Protein AF-A0A973GCE1-F1 (afdb_monomer_lite)

Secondary structure (DSSP, 8-state):
--TTTS---HHHHHHHHHH---TTSPPSSGGG---HHHHHHTTSTTPPSS--TTS---EEEESS-HHHHHHHHS--TT--EEEEEETTEEEEE--

pLDDT: mean 93.24, std 4.98, range [69.12, 98.19]

Sequence (95 aa):
SDAPVAPLDPWAAIDAAVTRTRDDREPWHPEQRVDLDVALAASVDDVPIGLQVGGRADLAVLDEHPGERLAATGSVRGLPVAGTLLGGRWTHRTW

Radius of gyration: 14.54 Å; chains: 1; bounding box: 29×28×39 Å

Foldseek 3Di:
DPPPVPPDDLQVQLFCQALCDDDPDDRDPNVRRDDSLVSVCVSPVNQDDDDDVVGFPWDFAWPDDQVVCCVVPVGSPPGDTQFTDGSNHTPDHPD

Structure (mmCIF, N/CA/C/O backbone):
data_AF-A0A973GCE1-F1
#
_entry.id   AF-A0A973GCE1-F1
#
loop_
_atom_site.group_PDB
_atom_site.id
_atom_site.type_symbol
_atom_site.label_atom_id
_atom_site.label_alt_id
_atom_site.label_comp_id
_atom_site.label_asym_id
_atom_site.label_entity_id
_atom_site.label_seq_id
_atom_site.pdbx_PDB_ins_code
_atom_site.Cartn_x
_atom_site.Cartn_y
_atom_site.Cartn_z
_atom_site.occupancy
_atom_site.B_iso_or_equiv
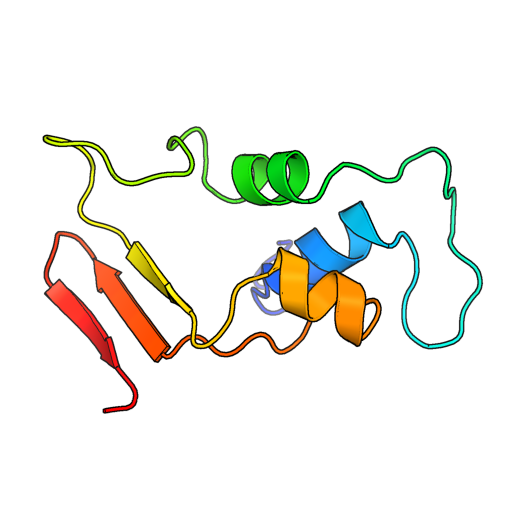_atom_site.auth_seq_id
_atom_site.auth_comp_id
_atom_site.auth_asym_id
_atom_site.auth_atom_id
_atom_site.pdbx_PDB_model_num
ATOM 1 N N . SER A 1 1 ? -6.747 4.038 -8.390 1.00 69.12 1 SER A N 1
ATOM 2 C CA . SER A 1 1 ? -7.225 2.641 -8.393 1.00 69.12 1 SER A CA 1
ATOM 3 C C . SER A 1 1 ? -8.184 2.334 -9.535 1.00 69.12 1 SER A C 1
ATOM 5 O O . SER A 1 1 ? -8.332 1.165 -9.843 1.00 69.12 1 SER A O 1
ATOM 7 N N . ASP A 1 2 ? -8.840 3.331 -10.146 1.00 81.19 2 ASP A N 1
ATOM 8 C CA . ASP A 1 2 ? -9.886 3.127 -11.167 1.00 81.19 2 ASP A CA 1
ATOM 9 C C . ASP A 1 2 ? -10.993 2.150 -10.728 1.00 81.19 2 ASP A C 1
ATOM 11 O O . ASP A 1 2 ? -11.681 1.533 -11.533 1.00 81.19 2 ASP A O 1
ATOM 15 N N . ALA A 1 3 ? -11.172 1.984 -9.416 1.00 80.75 3 ALA A N 1
ATOM 16 C CA . ALA A 1 3 ? -12.261 1.192 -8.882 1.00 80.75 3 ALA A CA 1
ATOM 17 C C . ALA A 1 3 ? -13.588 1.930 -9.144 1.00 80.75 3 ALA A C 1
ATOM 19 O O . ALA A 1 3 ? -13.653 3.144 -8.932 1.00 80.75 3 ALA A O 1
ATOM 20 N N . PRO A 1 4 ? -14.650 1.228 -9.578 1.00 86.06 4 PRO A N 1
ATOM 21 C CA . PRO A 1 4 ? -14.767 -0.232 -9.646 1.00 86.06 4 PRO A CA 1
ATOM 22 C C . PRO A 1 4 ? -14.390 -0.867 -11.001 1.00 86.06 4 PRO A C 1
ATOM 24 O O . PRO A 1 4 ? -14.575 -2.073 -11.146 1.00 86.06 4 PRO A O 1
ATOM 27 N N . VAL A 1 5 ? -13.893 -0.107 -11.989 1.00 89.38 5 VAL A N 1
ATOM 28 C CA . VAL A 1 5 ? -13.472 -0.642 -13.306 1.00 89.38 5 VAL A CA 1
ATOM 29 C C . VAL A 1 5 ? -12.379 -1.704 -13.139 1.00 89.38 5 VAL A C 1
ATOM 31 O O . VAL A 1 5 ? -12.428 -2.745 -13.793 1.00 89.38 5 VAL A O 1
ATOM 34 N N . ALA A 1 6 ? -11.443 -1.481 -12.212 1.00 82.25 6 ALA A N 1
ATOM 35 C CA . ALA A 1 6 ? -10.489 -2.480 -11.741 1.00 82.25 6 ALA A CA 1
ATOM 36 C C . ALA A 1 6 ? -10.670 -2.760 -10.235 1.00 82.25 6 ALA A C 1
ATOM 38 O O . ALA A 1 6 ? -11.028 -1.850 -9.478 1.00 82.25 6 ALA A O 1
ATOM 39 N N . PRO A 1 7 ? -10.404 -3.996 -9.761 1.00 85.38 7 PRO A N 1
ATOM 40 C CA . PRO A 1 7 ? -10.345 -4.281 -8.332 1.00 85.38 7 PRO A CA 1
ATOM 41 C C . PRO A 1 7 ? -9.345 -3.366 -7.620 1.00 85.38 7 PRO A C 1
ATOM 43 O O . PRO A 1 7 ? -8.271 -3.068 -8.147 1.00 85.38 7 PRO A O 1
ATOM 46 N N . LEU A 1 8 ? -9.684 -2.943 -6.403 1.00 85.00 8 LEU A N 1
ATOM 47 C CA . LEU A 1 8 ? -8.769 -2.173 -5.570 1.00 85.00 8 LEU A CA 1
ATOM 48 C C . LEU A 1 8 ? -7.643 -3.086 -5.064 1.00 85.00 8 LEU A C 1
ATOM 50 O O . LEU A 1 8 ? -7.842 -3.854 -4.128 1.00 85.00 8 LEU A O 1
ATOM 54 N N . ASP A 1 9 ? -6.468 -2.970 -5.680 1.00 89.38 9 ASP A N 1
ATOM 55 C CA . ASP A 1 9 ? -5.235 -3.641 -5.262 1.00 89.38 9 ASP A CA 1
ATOM 56 C C . ASP A 1 9 ? -4.089 -2.614 -5.159 1.00 89.38 9 ASP A C 1
ATOM 58 O O . ASP A 1 9 ? -3.470 -2.263 -6.173 1.00 89.38 9 ASP A O 1
ATOM 62 N N . PRO A 1 10 ? -3.808 -2.091 -3.950 1.00 90.62 10 PRO A N 1
ATOM 63 C CA . PRO A 1 10 ? -2.705 -1.160 -3.729 1.00 90.62 10 PRO A CA 1
ATOM 64 C C . PRO A 1 10 ? -1.338 -1.758 -4.078 1.00 90.62 10 PRO A C 1
ATOM 66 O O . PRO A 1 10 ? -0.490 -1.056 -4.630 1.00 90.62 10 PRO A O 1
ATOM 69 N N . TRP A 1 11 ? -1.127 -3.056 -3.828 1.00 94.06 11 TRP A N 1
ATOM 70 C CA . TRP A 1 11 ? 0.155 -3.702 -4.102 1.00 94.06 11 TRP A CA 1
ATOM 71 C C . TRP A 1 11 ? 0.462 -3.732 -5.590 1.00 94.06 11 TRP A C 1
ATOM 73 O O . TRP A 1 11 ? 1.602 -3.491 -5.972 1.00 94.06 11 TRP A O 1
ATOM 83 N N . ALA A 1 12 ? -0.539 -3.948 -6.446 1.00 93.62 12 ALA A N 1
ATOM 84 C CA . ALA A 1 12 ? -0.345 -3.872 -7.891 1.00 93.62 12 ALA A CA 1
ATOM 85 C C . ALA A 1 12 ? 0.095 -2.475 -8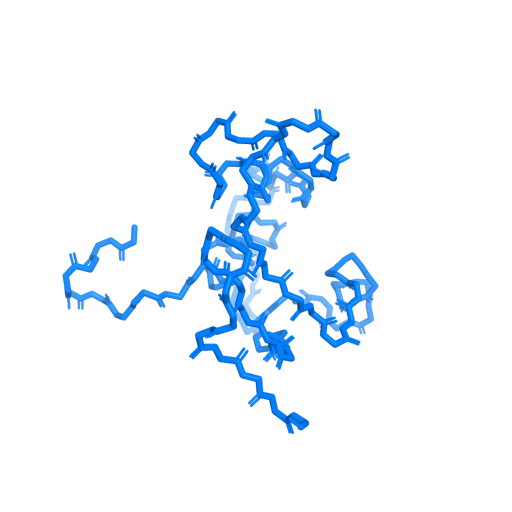.364 1.00 93.62 12 ALA A C 1
ATOM 87 O O . ALA A 1 12 ? 0.906 -2.380 -9.289 1.00 93.62 12 ALA A O 1
ATOM 88 N N . ALA A 1 13 ? -0.424 -1.406 -7.749 1.00 92.81 13 ALA A N 1
ATOM 89 C CA . ALA A 1 13 ? -0.050 -0.032 -8.082 1.00 92.81 13 ALA A CA 1
ATOM 90 C C . ALA A 1 13 ? 1.368 0.310 -7.595 1.00 92.81 13 ALA A C 1
ATOM 92 O O . ALA A 1 13 ? 2.167 0.837 -8.371 1.00 92.81 13 ALA A O 1
ATOM 93 N N . ILE A 1 14 ? 1.697 -0.049 -6.350 1.00 96.06 14 ILE A N 1
ATOM 94 C CA . ILE A 1 14 ? 3.033 0.141 -5.762 1.00 96.06 14 ILE A CA 1
ATOM 95 C C . ILE A 1 14 ? 4.080 -0.646 -6.560 1.00 96.06 14 ILE A C 1
ATOM 97 O O . ILE A 1 14 ? 5.100 -0.095 -6.964 1.00 96.06 14 ILE A O 1
ATOM 101 N N . ASP A 1 15 ? 3.806 -1.915 -6.859 1.00 96.62 15 ASP A N 1
ATOM 102 C CA . ASP A 1 15 ? 4.695 -2.781 -7.631 1.00 96.62 15 ASP A CA 1
ATOM 103 C C . ASP A 1 15 ? 4.979 -2.217 -9.028 1.00 96.62 15 ASP A C 1
ATOM 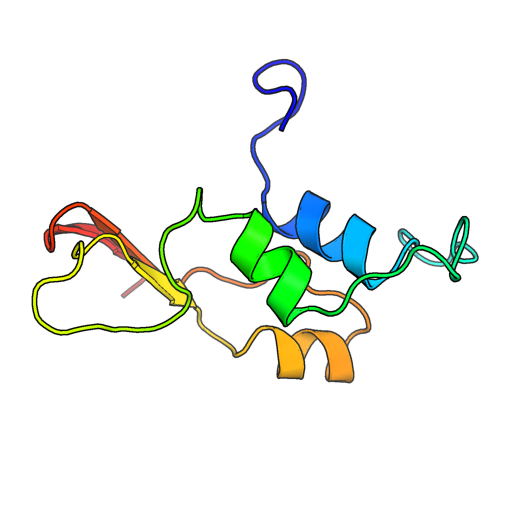105 O O . ASP A 1 15 ? 6.134 -2.152 -9.447 1.00 96.62 15 ASP A O 1
ATOM 109 N N . ALA A 1 16 ? 3.950 -1.729 -9.726 1.00 95.38 16 ALA A N 1
ATOM 110 C CA . ALA A 1 16 ? 4.121 -1.098 -11.030 1.00 95.38 16 ALA A CA 1
ATOM 111 C C . ALA A 1 16 ? 4.962 0.189 -10.952 1.00 95.38 16 ALA A C 1
ATOM 113 O O . ALA A 1 16 ? 5.730 0.468 -11.873 1.00 95.38 16 ALA A O 1
ATOM 114 N N . ALA A 1 17 ? 4.839 0.962 -9.870 1.00 96.62 17 ALA A N 1
ATOM 115 C CA . ALA A 1 17 ? 5.591 2.199 -9.669 1.00 96.62 17 ALA A CA 1
ATOM 116 C C . ALA A 1 17 ? 7.083 1.936 -9.392 1.00 96.62 17 ALA A C 1
ATOM 118 O O . ALA A 1 17 ? 7.945 2.626 -9.936 1.00 96.62 17 ALA A O 1
ATOM 119 N N . VAL A 1 18 ? 7.386 0.909 -8.595 1.00 97.81 18 VAL A N 1
ATOM 120 C CA . VAL A 1 18 ? 8.753 0.597 -8.148 1.00 97.81 18 VAL A CA 1
ATOM 121 C C . VAL A 1 18 ? 9.515 -0.258 -9.160 1.00 97.81 18 VAL A C 1
ATOM 123 O O . VAL A 1 18 ? 10.698 -0.038 -9.411 1.00 97.81 18 VAL A O 1
ATOM 126 N N . THR A 1 19 ? 8.854 -1.239 -9.776 1.00 96.75 19 THR A N 1
ATOM 127 C CA . THR A 1 19 ? 9.521 -2.187 -10.683 1.00 96.75 19 THR A CA 1
ATOM 128 C C . THR A 1 19 ? 9.464 -1.725 -12.136 1.00 96.75 19 THR A C 1
ATOM 130 O O . THR A 1 19 ? 10.353 -2.052 -12.932 1.00 96.75 19 THR A O 1
ATOM 133 N N . ARG A 1 20 ? 8.432 -0.945 -12.496 1.00 96.44 20 ARG A N 1
ATOM 134 C CA . ARG A 1 20 ? 8.107 -0.545 -13.874 1.00 96.44 20 ARG A CA 1
ATOM 135 C C . ARG A 1 20 ? 7.994 -1.730 -14.838 1.00 96.44 20 ARG A C 1
ATOM 137 O O . ARG A 1 20 ? 8.060 -1.541 -16.046 1.00 96.44 20 ARG A O 1
ATOM 144 N N . THR A 1 21 ? 7.792 -2.943 -14.331 1.00 94.62 21 THR A N 1
ATOM 145 C CA . THR A 1 21 ? 7.603 -4.155 -15.129 1.00 94.62 21 THR A CA 1
ATOM 146 C C . THR A 1 21 ? 6.403 -4.954 -14.622 1.00 94.62 21 THR A C 1
ATOM 148 O O . THR A 1 21 ? 5.774 -4.610 -13.624 1.00 94.62 21 THR A O 1
ATOM 151 N N . ARG A 1 22 ? 6.022 -5.991 -15.362 1.00 87.81 22 ARG A N 1
ATOM 152 C CA . ARG A 1 22 ? 5.079 -7.007 -14.915 1.00 87.81 22 ARG A CA 1
ATOM 153 C C . ARG A 1 22 ? 5.426 -8.324 -15.596 1.00 87.81 22 ARG A C 1
ATOM 155 O O . ARG A 1 22 ? 5.493 -8.369 -16.829 1.00 87.81 22 ARG A O 1
ATOM 162 N N . ASP A 1 23 ? 5.535 -9.361 -14.771 1.00 84.56 23 ASP A N 1
ATOM 163 C CA . ASP A 1 23 ? 6.005 -10.694 -15.152 1.00 84.56 23 ASP A CA 1
ATOM 164 C C . ASP A 1 23 ? 7.430 -10.603 -15.740 1.00 84.56 23 ASP A C 1
ATOM 166 O O . ASP A 1 23 ? 8.193 -9.713 -15.365 1.00 84.56 23 ASP A O 1
ATOM 170 N N . ASP A 1 24 ? 7.792 -11.467 -16.686 1.00 84.56 24 ASP A N 1
ATOM 171 C CA . ASP A 1 24 ? 9.140 -11.516 -17.280 1.00 84.56 24 ASP A CA 1
ATOM 172 C C . ASP A 1 24 ? 9.399 -10.434 -18.351 1.00 84.56 24 ASP A C 1
ATOM 174 O O . ASP A 1 24 ? 10.259 -10.587 -19.220 1.00 84.56 24 ASP A O 1
ATOM 178 N N . ARG A 1 25 ? 8.617 -9.348 -18.360 1.00 91.62 25 ARG A N 1
ATOM 179 C CA . ARG A 1 25 ? 8.781 -8.278 -19.354 1.00 91.62 25 ARG A CA 1
ATOM 180 C C . ARG A 1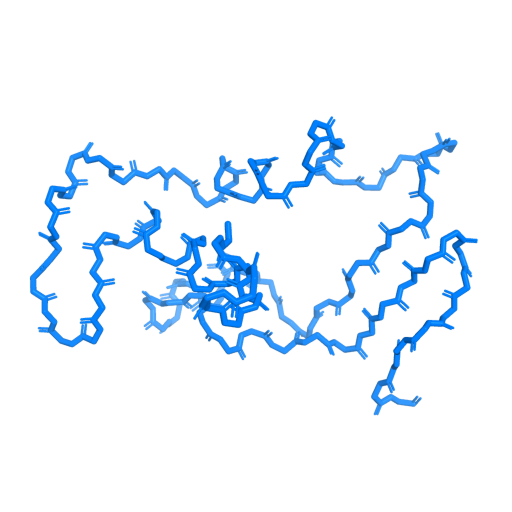 25 ? 9.927 -7.344 -18.979 1.00 91.62 25 ARG A C 1
ATOM 182 O O . ARG A 1 25 ? 10.241 -7.144 -17.808 1.00 91.62 25 ARG A O 1
ATOM 189 N N . GLU A 1 26 ? 10.510 -6.708 -19.988 1.00 94.19 26 GLU A N 1
ATOM 190 C CA . GLU A 1 26 ? 11.455 -5.619 -19.750 1.00 94.19 26 GLU A CA 1
ATOM 191 C C . GLU A 1 26 ? 10.723 -4.430 -19.095 1.00 94.19 26 GLU A C 1
ATOM 193 O O . GLU A 1 26 ? 9.586 -4.123 -19.488 1.00 94.19 26 GLU A O 1
ATOM 198 N N . PRO A 1 27 ? 11.333 -3.744 -18.111 1.00 95.94 27 PRO A N 1
ATOM 199 C CA . PRO A 1 27 ? 10.761 -2.546 -17.521 1.00 95.94 27 PRO A CA 1
ATOM 200 C C . PRO A 1 27 ? 10.447 -1.462 -18.556 1.00 95.94 27 PRO A C 1
ATOM 202 O O . PRO A 1 27 ? 11.267 -1.101 -19.398 1.00 95.94 27 PRO A O 1
ATOM 205 N N . TRP A 1 28 ? 9.252 -0.889 -18.456 1.00 95.88 28 TRP A N 1
ATOM 206 C CA . TRP A 1 28 ? 8.796 0.208 -19.296 1.00 95.88 28 TRP A CA 1
ATOM 207 C C . TRP A 1 28 ? 9.118 1.556 -18.641 1.00 95.88 28 TRP A C 1
ATOM 209 O O . TRP A 1 28 ? 8.547 1.894 -17.604 1.00 95.88 28 TRP A O 1
ATOM 219 N N . HIS A 1 29 ? 10.005 2.347 -19.249 1.00 97.12 29 HIS A N 1
ATOM 220 C CA . HIS A 1 29 ? 10.586 3.557 -18.642 1.00 97.12 29 HIS A CA 1
ATOM 221 C C . HIS A 1 29 ? 11.174 3.282 -17.244 1.00 97.12 29 HIS A C 1
ATOM 223 O O . HIS A 1 29 ? 10.620 3.745 -16.240 1.00 97.12 29 HIS A O 1
ATOM 229 N N . PRO A 1 30 ? 12.260 2.487 -17.142 1.00 96.12 30 PRO A N 1
ATOM 230 C CA . PRO A 1 30 ? 12.928 2.214 -15.866 1.00 96.12 30 PRO A CA 1
ATOM 231 C C . PRO A 1 30 ? 13.427 3.484 -15.162 1.00 96.12 30 PRO A C 1
ATOM 233 O O . PRO A 1 30 ? 13.504 3.513 -13.938 1.00 96.12 30 PRO A O 1
ATOM 236 N N . GLU A 1 31 ? 13.710 4.550 -15.906 1.00 97.81 31 GLU A N 1
ATOM 237 C CA . GLU A 1 31 ? 14.074 5.868 -15.384 1.00 97.81 31 GLU A CA 1
ATOM 238 C C . GLU A 1 31 ? 12.950 6.553 -14.587 1.00 97.81 31 GLU A C 1
ATOM 240 O O . GLU A 1 31 ? 13.210 7.503 -13.857 1.00 97.81 31 GLU A O 1
ATOM 245 N N . GLN A 1 32 ? 11.707 6.074 -14.709 1.00 97.31 32 GLN A N 1
ATOM 246 C CA . GLN A 1 32 ? 10.541 6.566 -13.967 1.00 97.31 32 GLN A CA 1
ATOM 247 C C . GLN A 1 32 ? 10.203 5.705 -12.741 1.00 97.31 32 GLN A C 1
ATOM 249 O O . GLN A 1 32 ? 9.126 5.862 -12.162 1.00 97.31 32 GLN A O 1
ATOM 254 N N . ARG A 1 33 ? 11.078 4.767 -12.357 1.00 97.62 33 ARG A N 1
ATOM 255 C CA . ARG A 1 33 ? 10.935 4.044 -11.089 1.00 97.62 33 ARG A CA 1
ATOM 256 C C . ARG A 1 33 ? 10.967 5.032 -9.931 1.00 97.62 33 ARG A C 1
ATOM 258 O O . ARG A 1 33 ? 11.777 5.955 -9.920 1.00 97.62 33 ARG A O 1
ATOM 265 N N . VAL A 1 34 ? 10.103 4.804 -8.952 1.00 97.44 34 VAL A N 1
ATOM 266 C CA . VAL A 1 34 ? 10.151 5.512 -7.671 1.00 97.44 34 VAL A CA 1
ATOM 267 C C . VAL A 1 34 ? 10.608 4.569 -6.569 1.00 97.44 34 VAL A C 1
ATOM 269 O O . VAL A 1 34 ? 10.392 3.358 -6.652 1.00 97.44 34 VAL A O 1
ATOM 272 N N . ASP A 1 35 ? 11.221 5.133 -5.532 1.00 97.12 35 ASP A N 1
ATOM 273 C CA . ASP A 1 35 ? 11.606 4.375 -4.347 1.00 97.12 35 ASP A CA 1
ATOM 274 C C . ASP A 1 35 ? 10.373 3.767 -3.671 1.00 97.12 35 ASP A C 1
ATOM 276 O O . ASP A 1 35 ? 9.282 4.348 -3.675 1.00 97.12 35 ASP A O 1
ATOM 280 N N . LEU A 1 36 ? 10.550 2.597 -3.053 1.00 96.94 36 LEU A N 1
ATOM 281 C CA . LEU A 1 36 ? 9.460 1.888 -2.383 1.00 96.94 36 LEU A CA 1
ATOM 282 C C . LEU A 1 36 ? 8.790 2.751 -1.306 1.00 96.94 36 LEU A C 1
ATOM 284 O O . LEU A 1 36 ? 7.565 2.794 -1.240 1.00 96.94 36 LEU A O 1
ATOM 288 N N . ASP A 1 37 ? 9.577 3.486 -0.521 1.00 94.94 37 ASP A N 1
ATOM 289 C CA . ASP A 1 37 ? 9.057 4.369 0.527 1.00 94.94 37 ASP A CA 1
ATOM 290 C C . ASP A 1 37 ? 8.212 5.511 -0.051 1.00 94.94 37 ASP A C 1
ATOM 292 O O . ASP A 1 37 ? 7.182 5.872 0.519 1.00 94.94 37 ASP A O 1
ATOM 296 N N . VAL A 1 38 ? 8.590 6.036 -1.222 1.00 95.50 38 VAL A N 1
ATOM 297 C CA . VAL A 1 38 ? 7.814 7.061 -1.937 1.00 95.50 38 VAL A CA 1
ATOM 298 C C . VAL A 1 38 ? 6.496 6.476 -2.443 1.00 95.50 38 VAL A C 1
ATOM 300 O O . VAL A 1 38 ? 5.446 7.095 -2.278 1.00 95.50 38 VAL A O 1
ATOM 303 N N . ALA A 1 39 ? 6.522 5.271 -3.018 1.00 95.81 39 ALA A N 1
ATOM 304 C CA . ALA A 1 39 ? 5.316 4.594 -3.491 1.00 95.81 39 ALA A CA 1
ATOM 305 C C . ALA A 1 39 ? 4.349 4.240 -2.342 1.00 95.81 39 ALA A C 1
ATOM 307 O O . ALA A 1 39 ? 3.132 4.390 -2.487 1.00 95.81 39 ALA A O 1
ATOM 308 N N . LEU A 1 40 ? 4.882 3.811 -1.193 1.00 94.31 40 LEU A N 1
ATOM 309 C CA . LEU A 1 40 ? 4.107 3.554 0.021 1.00 94.31 40 LEU A CA 1
ATOM 310 C C . LEU A 1 40 ? 3.489 4.844 0.566 1.00 94.31 40 LEU A C 1
ATOM 312 O O . LEU A 1 40 ? 2.285 4.877 0.808 1.00 94.31 40 LEU A O 1
ATOM 316 N N . ALA A 1 41 ? 4.276 5.916 0.696 1.00 93.50 41 ALA A N 1
ATOM 317 C CA . ALA A 1 41 ? 3.792 7.214 1.166 1.00 93.50 41 ALA A CA 1
ATOM 318 C C . ALA A 1 41 ? 2.694 7.796 0.259 1.00 93.50 41 ALA A C 1
ATOM 320 O O . ALA A 1 41 ? 1.706 8.338 0.748 1.00 93.50 41 ALA A O 1
ATOM 321 N N . ALA A 1 42 ? 2.808 7.618 -1.059 1.00 92.62 42 ALA A N 1
ATOM 322 C CA . ALA A 1 42 ? 1.774 8.025 -2.011 1.00 92.62 42 ALA A CA 1
ATOM 323 C C . ALA A 1 42 ? 0.476 7.196 -1.911 1.00 92.62 42 ALA A C 1
ATOM 325 O O . ALA A 1 42 ? -0.543 7.589 -2.472 1.00 92.62 42 ALA A O 1
ATOM 326 N N . SER A 1 43 ? 0.500 6.054 -1.215 1.00 91.31 43 SER A N 1
ATOM 327 C CA . SER A 1 43 ? -0.634 5.126 -1.092 1.00 91.31 43 SER A CA 1
ATOM 328 C C . SER A 1 43 ? -1.424 5.282 0.215 1.00 91.31 43 SER A C 1
ATOM 330 O O . SER A 1 43 ? -2.292 4.457 0.498 1.00 91.31 43 SER A O 1
ATOM 332 N N . VAL A 1 44 ? -1.130 6.309 1.021 1.00 90.44 44 VAL A N 1
ATOM 333 C CA . VAL A 1 44 ? -1.746 6.530 2.344 1.00 90.44 44 VAL A CA 1
ATOM 334 C C . VAL A 1 44 ? -2.347 7.934 2.527 1.00 90.44 44 VAL A C 1
ATOM 336 O O . VAL A 1 44 ? -2.571 8.348 3.659 1.00 90.44 44 VAL A O 1
ATOM 339 N N . ASP A 1 45 ? -2.649 8.654 1.439 1.00 84.00 45 ASP A N 1
ATOM 340 C CA . ASP A 1 45 ? -3.360 9.951 1.440 1.00 84.00 45 ASP A CA 1
ATOM 341 C C . ASP A 1 45 ? -2.825 10.959 2.486 1.00 84.00 45 ASP A C 1
ATOM 343 O O . ASP A 1 45 ? -3.536 11.361 3.409 1.00 84.00 45 ASP A O 1
ATOM 347 N N . ASP A 1 46 ? -1.546 11.335 2.365 1.00 82.56 46 ASP A N 1
ATOM 348 C CA . ASP A 1 46 ? -0.817 12.264 3.256 1.00 82.56 46 ASP A CA 1
ATOM 349 C C . ASP A 1 46 ? -0.695 11.828 4.732 1.00 82.56 46 ASP A C 1
ATOM 351 O O . ASP A 1 46 ? -0.134 12.556 5.558 1.00 82.56 46 ASP A O 1
ATOM 355 N N . VAL A 1 47 ? -1.164 10.630 5.096 1.00 87.88 47 VAL A N 1
ATOM 356 C CA . VAL A 1 47 ? -0.904 10.061 6.422 1.00 87.88 47 VAL A CA 1
ATOM 357 C C . VAL A 1 47 ? 0.572 9.653 6.497 1.00 87.88 47 VAL A C 1
ATOM 359 O O . VAL A 1 47 ? 1.036 8.900 5.642 1.00 87.88 47 VAL A O 1
ATOM 362 N N . PRO A 1 48 ? 1.339 10.104 7.506 1.00 86.25 48 PRO A N 1
ATOM 363 C CA . PRO A 1 48 ? 2.735 9.711 7.633 1.00 86.25 48 PRO A CA 1
ATOM 364 C C . PRO A 1 48 ? 2.893 8.191 7.699 1.00 86.25 48 PRO A C 1
ATOM 366 O O . PRO A 1 48 ? 2.217 7.518 8.479 1.00 86.25 48 PRO A O 1
ATOM 369 N N . ILE A 1 49 ? 3.831 7.656 6.918 1.00 87.12 49 ILE A N 1
ATOM 370 C CA . ILE A 1 49 ? 4.276 6.272 7.077 1.00 87.12 49 ILE A CA 1
ATOM 371 C C . ILE A 1 49 ? 4.976 6.164 8.436 1.00 87.12 49 ILE A C 1
ATOM 373 O O . ILE A 1 49 ? 5.992 6.813 8.684 1.00 87.12 49 ILE A O 1
ATOM 377 N N . GLY A 1 50 ? 4.412 5.344 9.321 1.00 88.19 50 GLY A N 1
ATOM 378 C CA . GLY A 1 50 ? 4.936 5.098 10.661 1.00 88.19 50 GLY A CA 1
ATOM 379 C C . GLY A 1 50 ? 3.911 5.347 11.765 1.00 88.19 50 GLY A C 1
ATOM 380 O O . GLY A 1 50 ? 2.934 6.075 11.607 1.00 88.19 50 GLY A O 1
ATOM 381 N N . LEU A 1 51 ? 4.138 4.717 12.916 1.00 91.38 51 LEU A N 1
ATOM 382 C CA . LEU A 1 51 ? 3.272 4.877 14.081 1.00 91.38 51 LEU A CA 1
ATOM 383 C C . LEU A 1 51 ? 3.623 6.161 14.834 1.00 91.38 51 LEU A C 1
ATOM 385 O O . LEU A 1 51 ? 4.787 6.413 15.145 1.00 91.38 51 LEU A O 1
ATOM 389 N N . GLN A 1 52 ? 2.603 6.942 15.182 1.00 92.75 52 GLN A N 1
ATOM 390 C CA . GLN A 1 52 ? 2.750 8.168 15.963 1.00 92.75 52 GLN A CA 1
ATOM 391 C C . GLN A 1 52 ? 1.707 8.222 17.079 1.00 92.75 52 GLN A C 1
ATOM 393 O O . GLN A 1 52 ? 0.529 7.925 16.869 1.00 92.75 52 GLN A O 1
ATOM 398 N N . VAL A 1 53 ? 2.129 8.626 18.280 1.00 94.69 53 VAL A N 1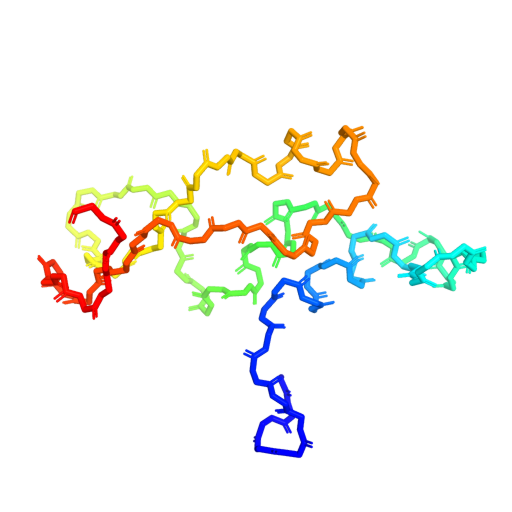
ATOM 399 C CA . VAL A 1 53 ? 1.213 8.836 19.410 1.00 94.69 53 VAL A CA 1
ATOM 400 C C . VAL A 1 53 ? 0.240 9.964 19.066 1.00 94.69 53 VAL A C 1
ATOM 402 O O . VAL A 1 53 ? 0.656 11.038 18.644 1.00 94.69 53 VAL A O 1
ATOM 405 N N . GLY A 1 54 ? -1.059 9.714 19.246 1.00 93.75 54 GLY A N 1
ATOM 406 C CA . GLY A 1 54 ? -2.127 10.643 18.859 1.00 93.75 54 GLY A CA 1
ATOM 407 C C . GLY A 1 54 ? -2.526 10.574 17.379 1.00 93.75 54 GLY A C 1
ATOM 408 O O . GLY A 1 54 ? -3.484 11.238 16.990 1.00 93.75 54 GLY A O 1
ATOM 409 N N . GLY A 1 55 ? -1.835 9.765 16.568 1.00 92.25 55 GLY A N 1
ATOM 410 C CA . GLY A 1 55 ? -2.199 9.498 15.178 1.00 92.25 55 GLY A CA 1
ATOM 411 C C . GLY A 1 55 ? -3.436 8.604 15.034 1.00 92.25 55 GLY A C 1
ATOM 412 O O . GLY A 1 55 ? -3.944 8.029 16.001 1.00 92.25 55 GLY A O 1
ATOM 413 N N . ARG A 1 56 ? -3.921 8.468 13.794 1.00 93.00 56 ARG A N 1
ATOM 414 C CA . ARG A 1 56 ? -5.033 7.564 13.464 1.00 93.00 56 ARG A CA 1
ATOM 415 C C . ARG A 1 56 ? -4.623 6.118 13.738 1.00 93.00 56 ARG A C 1
ATOM 417 O O . ARG A 1 56 ? -3.590 5.662 13.262 1.00 93.00 56 ARG A O 1
ATOM 424 N N . ALA A 1 57 ? -5.472 5.375 14.443 1.00 94.56 57 ALA A N 1
ATOM 425 C CA . ALA A 1 57 ? -5.296 3.940 14.667 1.00 94.56 57 ALA A CA 1
ATOM 426 C C . ALA A 1 57 ? -5.868 3.105 13.499 1.00 94.56 57 ALA A C 1
ATOM 428 O O . ALA A 1 57 ? -6.569 2.113 13.719 1.00 94.56 57 ALA A O 1
ATOM 429 N N . ASP A 1 58 ? -5.593 3.546 12.270 1.00 95.19 58 ASP A N 1
ATOM 430 C CA . ASP A 1 58 ? -5.957 2.872 11.025 1.00 95.19 58 ASP A CA 1
ATOM 431 C C . ASP A 1 58 ? -4.703 2.186 10.483 1.00 95.19 58 ASP A C 1
ATOM 433 O O . ASP A 1 58 ? -3.811 2.855 9.968 1.00 95.19 58 ASP A O 1
ATOM 437 N N . LEU A 1 59 ? -4.591 0.871 10.671 1.00 94.75 59 LEU A N 1
ATOM 438 C CA . LEU A 1 59 ? -3.345 0.133 10.447 1.00 94.75 59 LEU A CA 1
ATOM 439 C C . LEU A 1 59 ? -3.576 -1.082 9.551 1.00 94.75 59 LEU A C 1
ATOM 441 O O . LEU A 1 59 ? -4.545 -1.818 9.741 1.00 94.75 59 LEU A O 1
ATOM 445 N N . ALA A 1 60 ? -2.635 -1.332 8.641 1.00 94.19 60 ALA A N 1
ATOM 446 C CA . ALA A 1 60 ? -2.463 -2.618 7.975 1.00 94.19 60 ALA A CA 1
ATOM 447 C C . ALA A 1 60 ? -1.265 -3.340 8.605 1.00 94.19 60 ALA A C 1
ATOM 449 O O . ALA A 1 60 ? -0.160 -2.801 8.642 1.00 94.19 60 ALA A O 1
ATOM 450 N N . VAL A 1 61 ? -1.495 -4.543 9.127 1.00 95.75 61 VAL A N 1
ATOM 451 C CA . VAL A 1 61 ? -0.456 -5.412 9.690 1.00 95.75 61 VAL A CA 1
ATOM 452 C C . VAL A 1 61 ? -0.067 -6.417 8.621 1.00 95.75 61 VAL A C 1
ATOM 454 O O . VAL A 1 61 ? -0.924 -7.140 8.115 1.00 95.75 61 VAL A O 1
ATOM 457 N N . LEU A 1 62 ? 1.212 -6.436 8.270 1.00 95.38 62 LEU A N 1
ATOM 458 C CA . LEU A 1 62 ? 1.762 -7.265 7.203 1.00 95.38 62 LEU A CA 1
ATOM 459 C C . LEU A 1 62 ? 2.512 -8.456 7.799 1.00 95.38 62 LEU A C 1
ATOM 461 O O . LEU A 1 62 ? 3.140 -8.312 8.847 1.00 95.38 62 LEU A O 1
ATOM 465 N N . ASP A 1 63 ? 2.461 -9.608 7.128 1.00 95.25 63 ASP A N 1
ATOM 466 C CA . ASP A 1 63 ? 3.208 -10.802 7.558 1.00 95.25 63 ASP A CA 1
ATOM 467 C C . ASP A 1 63 ? 4.722 -10.673 7.307 1.00 95.25 63 ASP A C 1
ATOM 469 O O . ASP A 1 63 ? 5.527 -11.334 7.960 1.00 95.25 63 ASP A O 1
ATOM 473 N N . GLU A 1 64 ? 5.122 -9.805 6.374 1.00 95.69 64 GLU A N 1
ATOM 474 C CA . GLU A 1 64 ? 6.519 -9.556 6.015 1.00 95.69 64 GLU A CA 1
ATOM 475 C C . GLU A 1 64 ? 6.772 -8.080 5.681 1.00 95.69 64 GLU A C 1
ATOM 477 O O . GLU A 1 64 ? 5.854 -7.323 5.345 1.00 95.69 64 GLU A O 1
ATOM 482 N N . HIS A 1 65 ? 8.038 -7.665 5.743 1.00 95.38 65 HIS A N 1
ATOM 483 C CA . HIS A 1 65 ? 8.429 -6.308 5.386 1.00 95.38 65 HIS A CA 1
ATOM 484 C C . HIS A 1 65 ? 8.450 -6.126 3.850 1.00 95.38 65 HIS A C 1
ATOM 486 O O . HIS A 1 65 ? 9.157 -6.870 3.162 1.00 95.38 65 HIS A O 1
ATOM 492 N N . PRO A 1 66 ? 7.771 -5.110 3.275 1.00 96.19 66 PRO A N 1
ATOM 493 C CA . PRO A 1 66 ? 7.691 -4.930 1.819 1.00 96.19 66 PRO A CA 1
ATOM 494 C C . PRO A 1 66 ? 9.039 -4.821 1.106 1.00 96.19 66 PRO A C 1
ATOM 496 O O . PRO A 1 66 ? 9.211 -5.378 0.023 1.00 96.19 66 PRO A O 1
ATOM 499 N N . GLY A 1 67 ? 10.012 -4.147 1.724 1.00 97.19 67 GLY A N 1
ATOM 500 C CA . GLY A 1 67 ? 11.360 -4.024 1.162 1.00 97.19 67 GLY A CA 1
ATOM 501 C C . GLY A 1 67 ? 12.117 -5.353 1.099 1.00 97.19 67 GLY A C 1
ATOM 502 O O . GLY A 1 67 ? 12.844 -5.595 0.139 1.00 97.19 67 GLY A O 1
ATOM 503 N N . GLU A 1 68 ? 11.912 -6.239 2.078 1.00 97.44 68 GLU A N 1
ATOM 504 C CA . GLU A 1 68 ? 12.557 -7.557 2.097 1.00 97.44 68 GLU A CA 1
ATOM 505 C C . GLU A 1 68 ? 11.961 -8.461 1.016 1.00 97.44 68 GLU A C 1
ATOM 507 O O . GLU A 1 68 ? 12.702 -9.072 0.244 1.00 97.44 68 GLU A O 1
ATOM 512 N N . ARG A 1 69 ? 10.627 -8.464 0.882 1.00 96.62 69 ARG A N 1
ATOM 513 C CA . ARG A 1 69 ? 9.930 -9.176 -0.197 1.00 96.62 69 ARG A CA 1
ATOM 514 C C . ARG A 1 69 ? 10.393 -8.705 -1.574 1.00 96.62 69 ARG A C 1
ATOM 516 O O . ARG A 1 69 ? 10.696 -9.534 -2.436 1.00 96.62 69 ARG A O 1
ATOM 523 N N . LEU A 1 70 ? 10.470 -7.387 -1.775 1.00 96.56 70 LEU A N 1
ATOM 524 C CA . LEU A 1 70 ? 10.925 -6.800 -3.033 1.00 96.56 70 LEU A CA 1
ATOM 525 C C . LEU A 1 70 ? 12.352 -7.244 -3.366 1.00 96.56 70 LEU A C 1
ATOM 527 O O . LEU A 1 70 ? 12.610 -7.649 -4.495 1.00 96.56 70 LEU A O 1
ATOM 531 N N . ALA A 1 71 ? 13.265 -7.215 -2.394 1.00 97.19 71 ALA A N 1
ATOM 532 C CA . ALA A 1 71 ? 14.642 -7.658 -2.595 1.00 97.19 71 ALA A CA 1
ATOM 533 C C . ALA A 1 71 ? 14.738 -9.161 -2.912 1.00 97.19 71 ALA A C 1
ATOM 535 O O . ALA A 1 71 ? 15.544 -9.561 -3.751 1.00 97.19 71 ALA A O 1
ATOM 536 N N . ALA A 1 72 ? 13.915 -9.991 -2.265 1.00 95.81 72 ALA A N 1
ATOM 537 C CA . ALA A 1 72 ? 13.941 -11.442 -2.432 1.00 95.81 72 ALA A CA 1
ATOM 538 C C . ALA A 1 72 ? 13.275 -11.926 -3.730 1.00 95.81 72 ALA A C 1
ATOM 540 O O . ALA A 1 72 ? 13.711 -12.917 -4.313 1.00 95.81 72 ALA A O 1
ATOM 541 N N . THR A 1 73 ? 12.206 -11.259 -4.171 1.00 93.94 73 THR A N 1
ATOM 542 C CA . THR A 1 73 ? 11.337 -11.750 -5.259 1.00 93.94 73 THR A CA 1
ATOM 543 C C . THR A 1 73 ? 11.283 -10.834 -6.478 1.00 93.94 73 THR A C 1
ATOM 545 O O . THR A 1 73 ? 10.758 -11.227 -7.515 1.00 93.94 73 THR A O 1
ATOM 548 N N . GLY A 1 74 ? 11.787 -9.605 -6.365 1.00 94.50 74 GLY A N 1
ATOM 549 C CA . GLY A 1 74 ? 11.627 -8.575 -7.389 1.00 94.50 74 GLY A CA 1
ATOM 550 C C . GLY A 1 74 ? 10.221 -7.970 -7.456 1.00 94.50 74 GLY A C 1
ATOM 551 O O . GLY A 1 74 ? 9.968 -7.172 -8.355 1.00 94.50 74 GLY A O 1
ATOM 552 N N . SER A 1 75 ? 9.312 -8.311 -6.531 1.00 95.25 75 SER A N 1
ATOM 553 C CA . SER A 1 75 ? 7.937 -7.805 -6.514 1.00 95.25 75 SER A CA 1
ATOM 554 C C . SER A 1 75 ? 7.396 -7.606 -5.095 1.00 95.25 75 SER A C 1
ATOM 556 O O . SER A 1 75 ? 7.768 -8.311 -4.160 1.00 95.25 75 SER A O 1
ATOM 558 N N . VAL A 1 76 ? 6.457 -6.670 -4.930 1.00 95.81 76 VAL A N 1
ATOM 559 C CA . VAL A 1 76 ? 5.654 -6.542 -3.694 1.00 95.81 76 VAL A CA 1
ATOM 560 C C . VAL A 1 76 ? 4.244 -7.123 -3.835 1.00 95.81 76 VAL A C 1
ATOM 562 O O . VAL A 1 76 ? 3.455 -7.087 -2.895 1.00 95.81 76 VAL A O 1
ATOM 565 N N . ARG A 1 77 ? 3.891 -7.683 -4.997 1.00 94.12 77 ARG A N 1
ATOM 566 C CA . ARG A 1 77 ? 2.563 -8.273 -5.226 1.00 94.12 77 ARG A CA 1
ATOM 567 C C . ARG A 1 77 ? 2.334 -9.484 -4.342 1.00 94.12 77 ARG A C 1
ATOM 569 O O . ARG A 1 77 ? 3.243 -10.285 -4.147 1.00 94.12 77 ARG A O 1
ATOM 576 N N . GLY A 1 78 ? 1.096 -9.657 -3.884 1.00 91.06 78 GLY A N 1
ATOM 577 C CA . GLY A 1 78 ? 0.700 -10.801 -3.059 1.00 91.06 78 GLY A CA 1
ATOM 578 C C . GLY A 1 78 ? 1.260 -10.766 -1.639 1.00 91.06 78 GLY A C 1
ATOM 579 O O . GLY A 1 78 ? 1.232 -11.797 -0.975 1.00 91.06 78 GLY A O 1
ATOM 580 N N . LEU A 1 79 ? 1.778 -9.615 -1.194 1.00 94.25 79 LEU A N 1
ATOM 581 C CA . LEU A 1 79 ? 2.246 -9.425 0.171 1.00 94.25 79 LEU A CA 1
ATOM 582 C C . LEU A 1 79 ? 1.065 -9.616 1.143 1.00 94.25 79 LEU A C 1
ATOM 584 O O . LEU A 1 79 ? 0.077 -8.873 1.049 1.00 94.25 79 LEU A O 1
ATOM 588 N N . PRO A 1 80 ? 1.118 -10.625 2.030 1.00 92.31 80 PRO A N 1
ATOM 589 C CA . PRO A 1 80 ? -0.018 -10.965 2.874 1.00 92.31 80 PRO A CA 1
ATOM 590 C C . PRO A 1 80 ? -0.307 -9.899 3.938 1.00 92.31 80 PRO A C 1
ATOM 592 O O . PRO A 1 80 ? 0.595 -9.347 4.573 1.00 92.31 80 PRO A O 1
ATOM 595 N N . VAL A 1 81 ? -1.596 -9.626 4.142 1.00 94.69 81 VAL A N 1
ATOM 596 C CA . VAL A 1 81 ? -2.082 -8.762 5.220 1.00 94.69 81 VAL A CA 1
ATOM 597 C C . VAL A 1 81 ? -2.599 -9.663 6.326 1.00 94.69 81 VAL A C 1
ATOM 599 O O . VAL A 1 81 ? -3.659 -10.273 6.195 1.00 94.69 81 VAL A O 1
ATOM 602 N N . ALA A 1 82 ? -1.859 -9.714 7.424 1.00 97.12 82 ALA A N 1
ATOM 603 C CA . ALA A 1 82 ? -2.230 -10.478 8.597 1.00 97.12 82 ALA A CA 1
ATOM 604 C C . ALA A 1 82 ? -3.519 -9.903 9.221 1.00 97.12 82 ALA A C 1
ATOM 606 O O . ALA A 1 82 ? -4.384 -10.639 9.697 1.00 97.12 82 ALA A O 1
ATOM 607 N N . GLY A 1 83 ? -3.670 -8.573 9.234 1.00 97.50 83 GLY A N 1
ATOM 608 C CA . GLY A 1 83 ? -4.841 -7.923 9.818 1.00 97.50 83 GLY A CA 1
ATOM 609 C C . GLY A 1 83 ? -4.986 -6.446 9.469 1.00 97.50 83 GLY A C 1
ATOM 610 O O . GLY A 1 83 ? -4.035 -5.789 9.050 1.00 97.50 83 GLY A O 1
ATOM 611 N N . THR A 1 84 ? -6.189 -5.912 9.677 1.00 96.75 84 THR A N 1
ATOM 612 C CA . THR A 1 84 ? -6.483 -4.481 9.520 1.00 96.75 84 THR A CA 1
ATOM 613 C C . THR A 1 84 ? -7.265 -3.929 10.706 1.00 96.75 84 THR A C 1
ATOM 615 O O . THR A 1 84 ? -8.270 -4.496 11.157 1.00 96.75 84 THR A O 1
ATOM 618 N N . LEU A 1 85 ? -6.808 -2.780 11.195 1.00 97.62 85 LEU A N 1
ATOM 619 C CA . LEU A 1 85 ? -7.440 -1.982 12.238 1.00 97.62 85 LEU A CA 1
ATOM 620 C C . LEU A 1 85 ? -8.053 -0.733 11.607 1.00 97.62 85 LEU A C 1
ATOM 622 O O . LEU A 1 85 ? -7.386 -0.070 10.821 1.00 97.62 85 LEU A O 1
ATOM 626 N N . LEU A 1 86 ? -9.286 -0.399 11.989 1.00 97.00 86 LEU A N 1
ATOM 627 C CA . LEU A 1 86 ? -9.916 0.892 11.705 1.00 97.00 86 LEU A CA 1
ATOM 628 C C . LEU A 1 86 ? -10.339 1.542 13.025 1.00 97.00 86 LEU A C 1
ATOM 630 O O . LEU A 1 86 ? -11.147 0.981 13.774 1.00 97.00 86 LEU A O 1
ATOM 634 N N . GLY A 1 87 ? -9.777 2.705 13.338 1.00 96.06 87 GLY A N 1
ATOM 635 C CA . GLY A 1 87 ? -9.984 3.425 14.591 1.00 96.06 87 GLY A CA 1
ATOM 636 C C . GLY A 1 87 ? -9.625 2.585 15.818 1.00 96.06 87 GLY A C 1
ATOM 637 O O . GLY A 1 87 ? -10.325 2.640 16.825 1.00 96.06 87 GLY A O 1
ATOM 638 N N . GLY A 1 88 ? -8.595 1.740 15.716 1.00 97.00 88 GLY A N 1
ATOM 639 C CA . GLY A 1 88 ? -8.165 0.833 16.783 1.00 97.00 88 GLY A CA 1
ATOM 640 C C . GLY A 1 88 ? -9.039 -0.412 16.955 1.00 97.00 88 GLY A C 1
ATOM 641 O O . GLY A 1 88 ? -8.812 -1.194 17.878 1.00 97.00 88 GLY A O 1
ATOM 642 N N . ARG A 1 89 ? -10.024 -0.639 16.078 1.00 98.00 89 ARG A N 1
ATOM 643 C CA . ARG A 1 89 ? -10.853 -1.851 16.088 1.00 98.00 89 ARG A CA 1
ATOM 644 C C . ARG A 1 89 ? -10.449 -2.787 14.965 1.00 98.00 89 ARG A C 1
ATOM 646 O O . ARG A 1 89 ? -10.337 -2.365 13.818 1.00 98.00 89 ARG A O 1
ATOM 653 N N . TRP A 1 90 ? -10.299 -4.069 15.282 1.00 98.19 90 TRP A N 1
ATOM 654 C CA . TRP A 1 90 ? -10.031 -5.090 14.272 1.00 98.19 90 TRP A CA 1
ATOM 655 C C . TRP A 1 90 ? -11.211 -5.204 13.309 1.00 98.19 90 TRP A C 1
ATOM 657 O O . TRP A 1 90 ? -12.360 -5.335 13.734 1.00 98.19 90 TRP A O 1
ATOM 667 N N . THR A 1 91 ? -10.907 -5.169 12.018 1.00 98.00 91 THR A N 1
ATOM 668 C CA . THR A 1 91 ? -11.872 -5.397 10.931 1.00 98.00 91 THR A CA 1
ATOM 669 C C . THR A 1 91 ? -11.501 -6.605 10.080 1.00 98.00 91 THR A C 1
ATOM 671 O O . THR A 1 91 ? -12.381 -7.251 9.519 1.00 98.00 91 THR A O 1
ATOM 674 N N . HIS A 1 92 ? -10.220 -6.973 10.081 1.00 96.94 92 HIS A N 1
ATOM 675 C CA . HIS A 1 92 ? -9.699 -8.221 9.545 1.00 96.94 92 HIS A CA 1
ATOM 676 C C . HIS A 1 92 ? -8.583 -8.744 10.454 1.00 96.94 92 HIS A C 1
ATOM 678 O O . HIS A 1 92 ? -7.822 -7.946 11.005 1.00 96.94 92 HIS A O 1
ATOM 684 N N . ARG A 1 93 ? -8.489 -10.066 10.599 1.00 97.06 93 ARG A N 1
ATOM 685 C CA . ARG A 1 93 ? -7.347 -10.780 11.181 1.00 97.06 93 ARG A CA 1
ATOM 686 C C . ARG A 1 93 ? -7.371 -12.238 10.729 1.00 97.06 93 ARG A C 1
ATOM 688 O O . ARG A 1 93 ? -8.458 -12.794 10.554 1.00 97.06 93 ARG A O 1
ATOM 695 N N . THR A 1 94 ? -6.202 -12.838 10.568 1.00 95.94 94 THR A N 1
ATOM 696 C CA . THR A 1 94 ? -6.036 -14.240 10.145 1.00 95.94 94 THR A CA 1
ATOM 697 C C . THR A 1 94 ? -5.624 -15.178 11.285 1.00 95.94 94 THR A C 1
ATOM 699 O O . THR A 1 94 ? -5.436 -16.371 11.050 1.00 95.94 94 THR A O 1
ATOM 702 N N . TRP A 1 95 ? -5.541 -14.655 12.514 1.00 91.00 95 TRP A N 1
ATOM 703 C CA . TRP A 1 95 ? -5.225 -15.376 13.751 1.00 91.00 95 TRP A CA 1
ATOM 704 C C . TRP A 1 95 ? -6.338 -15.279 14.805 1.00 91.00 95 TRP A C 1
ATOM 706 O O . TR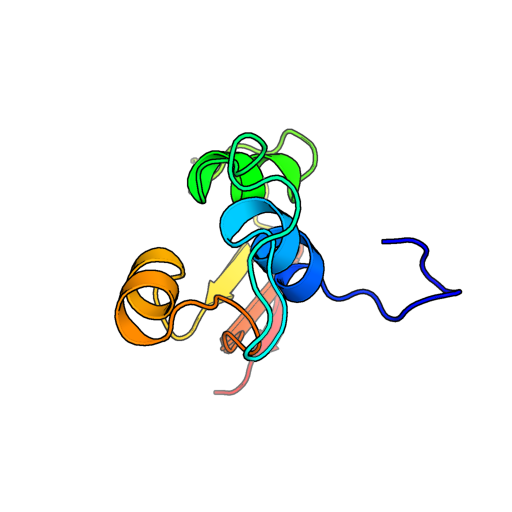P A 1 95 ? -7.162 -14.326 14.759 1.00 91.00 95 TRP A O 1
#